Protein AF-P91548-F1 (afdb_monomer_lite)

Sequence (149 aa):
MHKIILYFLVLAAILDVGLASYDSPRFLRNQPRSVQQGYYAIANNTQLSLNQKQMELRQWAQGHNLLNQYITFDQKQSQQELQMNQATDRIISQLPSVKSQLKAILDQDNLTGAQIQQAVGQLAGRYPQQLATLMFIREDIQKQFTEDY

InterPro domains:
  IPR003677 SXP/RAL-2 family protein Ani s 5-like, cation-binding domain [PF02520] (35-141)
  IPR052823 SXP/RAL-2-related [PTHR21593] (13-141)

Foldseek 3Di:
DPPPVVVVVVVVVPLVPPPPVLPQQPVCVPPPPVLSCLLCCLVVPPVDDPVRSLVSNCVSCVVVVNNVSVVVSVVVSVVVSVVVVVVVVVLVVCLVVLVVQLVVLVPPPPDDPVRSVVSVVVSCVVRVPSSVVVVVVVVVVVVVVVVVD

Radius of gyration: 22.22 Å; chains: 1; bounding box: 52×38×52 Å

Organism: Caenorhabditis elegans (NCBI:txid6239)

pLDDT: mean 85.28, std 19.25, range [35.53, 98.19]

Structure (mmCIF, N/CA/C/O backbone):
data_AF-P91548-F1
#
_entry.id   AF-P91548-F1
#
loop_
_atom_site.group_PDB
_atom_site.id
_atom_site.type_symbol
_atom_site.label_atom_id
_atom_site.label_alt_id
_atom_site.label_comp_id
_atom_site.label_asym_id
_atom_site.label_entity_id
_atom_site.label_seq_id
_atom_site.pdbx_PDB_ins_code
_atom_site.Cartn_x
_atom_site.Cartn_y
_atom_site.Cartn_z
_atom_site.occupancy
_atom_site.B_iso_or_equiv
_atom_site.auth_seq_id
_atom_site.auth_comp_id
_atom_site.auth_asym_id
_atom_site.auth_atom_id
_atom_site.pdbx_PDB_model_num
ATOM 1 N N . MET A 1 1 ? 17.508 -21.314 -13.246 1.00 44.09 1 MET A N 1
ATOM 2 C CA . MET A 1 1 ? 16.736 -20.574 -12.227 1.00 44.09 1 MET A CA 1
ATOM 3 C C . MET A 1 1 ? 15.445 -19.958 -12.802 1.00 44.09 1 MET A C 1
ATOM 5 O O . MET A 1 1 ? 15.221 -18.767 -12.702 1.00 44.09 1 MET A O 1
ATOM 9 N N . HIS A 1 2 ? 14.539 -20.763 -13.376 1.00 44.59 2 HIS A N 1
ATOM 10 C CA . HIS A 1 2 ? 13.299 -20.276 -14.026 1.00 44.59 2 HIS A CA 1
ATOM 11 C C . HIS A 1 2 ? 12.124 -20.004 -13.058 1.00 44.59 2 HIS A C 1
ATOM 13 O O . HIS A 1 2 ? 11.006 -19.755 -13.497 1.00 44.59 2 HIS A O 1
ATOM 19 N N . LYS A 1 3 ? 12.340 -20.093 -11.737 1.00 38.59 3 LYS A N 1
ATOM 20 C CA . LYS A 1 3 ? 11.239 -20.092 -10.761 1.00 38.59 3 LYS A CA 1
ATOM 21 C C . LYS A 1 3 ? 10.862 -18.693 -10.253 1.00 38.59 3 LYS A C 1
ATOM 23 O O . LYS A 1 3 ? 9.685 -18.470 -10.024 1.00 38.59 3 LYS A O 1
ATOM 28 N N . ILE A 1 4 ? 11.793 -17.740 -10.136 1.00 45.84 4 ILE A N 1
ATOM 29 C CA . ILE A 1 4 ? 11.530 -16.449 -9.457 1.00 45.84 4 ILE A CA 1
ATOM 30 C C . ILE A 1 4 ? 10.780 -15.445 -10.348 1.00 45.84 4 ILE A C 1
ATOM 32 O O . ILE A 1 4 ? 9.844 -14.802 -9.880 1.00 45.84 4 ILE A O 1
ATOM 36 N N . ILE A 1 5 ? 11.088 -15.380 -11.648 1.00 45.44 5 ILE A N 1
ATOM 37 C CA . ILE A 1 5 ? 10.370 -14.495 -12.589 1.00 45.44 5 ILE A CA 1
ATOM 38 C C . ILE A 1 5 ? 8.885 -14.893 -12.704 1.00 45.44 5 ILE A C 1
ATOM 40 O O . ILE A 1 5 ? 8.016 -14.028 -12.812 1.00 45.44 5 ILE A O 1
ATOM 44 N N . LEU A 1 6 ? 8.571 -16.193 -12.594 1.00 37.44 6 LEU A N 1
ATOM 45 C CA . LEU A 1 6 ? 7.182 -16.655 -12.530 1.00 37.44 6 LEU A CA 1
ATOM 46 C C . LEU A 1 6 ? 6.485 -16.258 -11.222 1.00 37.44 6 LEU A C 1
ATOM 48 O O . LEU A 1 6 ? 5.292 -15.976 -11.258 1.00 37.44 6 LEU A O 1
ATOM 52 N N . TYR A 1 7 ? 7.194 -16.173 -10.090 1.00 38.31 7 TYR A N 1
ATOM 53 C CA . TYR A 1 7 ? 6.565 -15.793 -8.822 1.00 38.31 7 TYR A CA 1
ATOM 54 C C . TYR A 1 7 ? 6.036 -14.355 -8.828 1.00 38.31 7 TYR A C 1
ATOM 56 O O . TYR A 1 7 ? 4.973 -14.128 -8.265 1.00 38.31 7 TYR A O 1
ATOM 64 N N . PHE A 1 8 ? 6.689 -13.403 -9.507 1.00 44.75 8 PHE A N 1
ATOM 65 C CA . PHE A 1 8 ? 6.222 -12.008 -9.525 1.00 44.75 8 PHE A CA 1
ATOM 66 C C . PHE A 1 8 ? 5.121 -11.723 -10.555 1.00 44.75 8 PHE A C 1
ATOM 68 O O . PHE A 1 8 ? 4.206 -10.955 -10.259 1.00 44.75 8 PHE A O 1
ATOM 75 N N . LEU A 1 9 ? 5.135 -12.386 -11.718 1.00 37.75 9 LEU A N 1
ATOM 76 C CA . LEU A 1 9 ? 4.005 -12.310 -12.658 1.00 37.75 9 LEU A CA 1
ATOM 77 C C . LEU A 1 9 ? 2.760 -13.029 -12.120 1.00 37.75 9 LEU A C 1
ATOM 79 O O . LEU A 1 9 ? 1.645 -12.577 -12.363 1.00 37.75 9 LEU A O 1
ATOM 83 N N . VAL A 1 10 ? 2.937 -14.092 -11.329 1.00 38.56 10 VAL A N 1
ATOM 84 C CA . VAL A 1 10 ? 1.830 -14.731 -10.604 1.00 38.56 10 VAL A CA 1
ATOM 85 C C . VAL A 1 10 ? 1.404 -13.900 -9.383 1.00 38.56 10 VAL A C 1
ATOM 87 O O . VAL A 1 10 ? 0.213 -13.849 -9.095 1.00 38.56 10 VAL A O 1
ATOM 90 N N . LEU A 1 11 ? 2.309 -13.164 -8.719 1.00 35.53 11 LEU A N 1
ATOM 91 C CA . LEU A 1 11 ? 1.927 -12.249 -7.633 1.00 35.53 11 LEU A CA 1
ATOM 92 C C . LEU A 1 11 ? 1.006 -11.123 -8.122 1.00 35.53 11 LEU A C 1
ATOM 94 O O . LEU A 1 11 ? 0.060 -10.784 -7.422 1.00 35.53 11 LEU A O 1
ATOM 98 N N . ALA A 1 12 ? 1.223 -10.583 -9.325 1.00 39.22 12 ALA A N 1
ATOM 99 C CA . ALA A 1 12 ? 0.351 -9.540 -9.872 1.00 39.22 12 ALA A CA 1
ATOM 100 C C . ALA A 1 12 ? -1.074 -10.046 -10.169 1.00 39.22 12 ALA A C 1
ATOM 102 O O . ALA A 1 12 ? -2.032 -9.303 -9.991 1.00 39.22 12 ALA A O 1
ATOM 103 N N . ALA A 1 13 ? -1.230 -11.315 -10.561 1.00 36.22 13 ALA A N 1
ATOM 104 C CA . ALA A 1 13 ? -2.540 -11.910 -10.832 1.00 36.22 13 ALA A CA 1
ATOM 105 C C . ALA A 1 13 ? -3.293 -12.363 -9.566 1.00 36.22 13 ALA A C 1
ATOM 107 O O . ALA A 1 13 ? -4.479 -12.669 -9.647 1.00 36.22 13 ALA A O 1
ATOM 108 N N . ILE A 1 14 ? -2.631 -12.415 -8.404 1.00 39.06 14 ILE A N 1
ATOM 109 C CA . ILE A 1 14 ? -3.265 -12.798 -7.133 1.00 39.06 14 ILE A CA 1
ATOM 110 C C . ILE A 1 14 ? -3.547 -11.571 -6.244 1.00 39.06 14 ILE A C 1
ATOM 112 O O . ILE A 1 14 ? -4.199 -11.715 -5.223 1.00 39.06 14 ILE A O 1
ATOM 116 N N . LEU A 1 15 ? -3.174 -10.345 -6.624 1.00 38.81 15 LEU A N 1
ATOM 117 C CA . LEU A 1 15 ? -3.420 -9.142 -5.806 1.00 38.81 15 LEU A CA 1
ATOM 118 C C . LEU A 1 15 ? -4.874 -8.615 -5.810 1.00 38.81 15 LEU A C 1
ATOM 120 O O . LEU A 1 15 ? -5.111 -7.523 -5.315 1.00 38.81 15 LEU A O 1
ATOM 124 N N . ASP A 1 16 ? -5.857 -9.401 -6.260 1.00 40.38 16 ASP A N 1
ATOM 125 C CA . ASP A 1 16 ? -7.246 -9.244 -5.783 1.00 40.38 16 ASP A CA 1
ATOM 126 C C . ASP A 1 16 ? -7.440 -9.835 -4.367 1.00 40.38 16 ASP A C 1
ATOM 128 O O . ASP A 1 16 ? -8.484 -9.648 -3.735 1.00 40.38 16 ASP A O 1
ATOM 132 N N . VAL A 1 17 ? -6.452 -10.563 -3.824 1.00 40.34 17 VAL A N 1
ATOM 133 C CA . VAL A 1 17 ? -6.483 -11.005 -2.427 1.00 40.34 17 VAL A CA 1
ATOM 134 C C . VAL A 1 17 ? -5.950 -9.888 -1.541 1.00 40.34 17 VAL A C 1
ATOM 136 O O . VAL A 1 17 ? -4.753 -9.617 -1.516 1.00 40.34 17 VAL A O 1
ATOM 139 N N . GLY A 1 18 ? -6.867 -9.248 -0.813 1.00 40.09 18 GLY 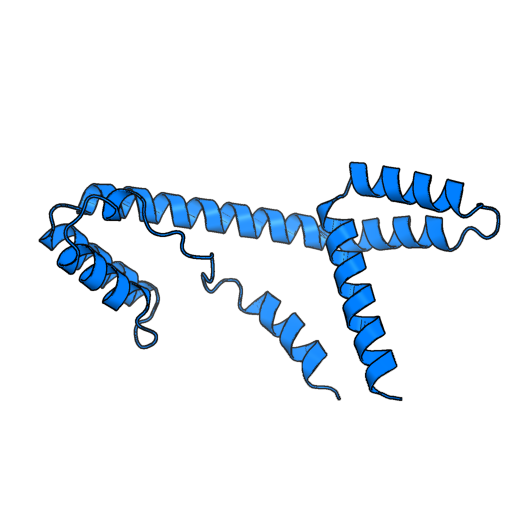A N 1
ATOM 140 C CA . GLY A 1 18 ? -6.627 -8.146 0.118 1.00 40.09 18 GLY A CA 1
ATOM 141 C C . GLY A 1 18 ? -5.557 -8.420 1.180 1.00 40.09 18 GLY A C 1
ATOM 142 O O . GLY A 1 18 ? -5.859 -8.658 2.349 1.00 40.09 18 GLY A O 1
ATOM 143 N N . LEU A 1 19 ? -4.293 -8.321 0.773 1.00 40.22 19 LEU A N 1
ATOM 144 C CA . LEU A 1 19 ? -3.128 -8.115 1.623 1.00 40.22 19 LEU A CA 1
ATOM 145 C C . LEU A 1 19 ? -2.824 -6.618 1.749 1.00 40.22 19 LEU A C 1
ATOM 147 O O . LEU A 1 19 ? -1.676 -6.247 1.998 1.00 40.22 19 LEU A O 1
ATOM 151 N N . ALA A 1 20 ? -3.838 -5.750 1.612 1.00 46.09 20 ALA A N 1
ATOM 152 C CA . ALA A 1 20 ? -3.783 -4.428 2.215 1.00 46.09 20 ALA A CA 1
ATOM 153 C C . ALA A 1 20 ? -3.284 -4.627 3.642 1.00 46.09 20 ALA A C 1
ATOM 155 O O . ALA A 1 20 ? -3.901 -5.361 4.420 1.00 46.09 20 ALA A O 1
ATOM 156 N N . SER A 1 21 ? -2.131 -4.043 3.960 1.00 49.84 21 SER A N 1
ATOM 157 C CA . SER A 1 21 ? -1.599 -3.982 5.312 1.00 49.84 21 SER A CA 1
ATOM 158 C C . SER A 1 21 ? -2.729 -3.484 6.198 1.00 49.84 21 SER A C 1
ATOM 160 O O . SER A 1 21 ? -3.109 -2.315 6.148 1.00 49.84 21 SER A O 1
ATOM 162 N N . TYR A 1 22 ? -3.355 -4.419 6.909 1.00 54.44 22 TYR A N 1
ATOM 163 C CA . TYR A 1 22 ? -4.611 -4.171 7.585 1.00 54.44 22 TYR A CA 1
ATOM 164 C C . TYR A 1 22 ? -4.279 -3.331 8.806 1.00 54.44 22 TYR A C 1
ATOM 166 O O . TYR A 1 22 ? -3.954 -3.860 9.871 1.00 54.44 22 TYR A O 1
ATOM 174 N N . ASP A 1 23 ? -4.239 -2.010 8.611 1.00 66.44 23 ASP A N 1
ATOM 175 C CA . ASP A 1 23 ? -4.010 -1.070 9.691 1.00 66.44 23 ASP A CA 1
ATOM 176 C C . ASP A 1 23 ? -5.019 -1.399 10.786 1.00 66.44 23 ASP A C 1
ATOM 178 O O . ASP A 1 23 ? -6.208 -1.631 10.530 1.00 66.44 23 ASP A O 1
ATOM 182 N N . SER A 1 24 ? -4.516 -1.475 12.013 1.00 81.62 24 SER A N 1
ATOM 183 C CA . SER A 1 24 ? -5.336 -1.783 13.168 1.00 81.62 24 SER A CA 1
ATOM 184 C C . SER A 1 24 ? -6.527 -0.820 13.192 1.00 81.62 24 SER A C 1
ATOM 186 O O . SER A 1 24 ? -6.322 0.404 13.234 1.00 81.62 24 SER A O 1
ATOM 188 N N . PRO A 1 25 ? -7.776 -1.324 13.181 1.00 90.50 25 PRO A N 1
ATOM 189 C CA . PRO A 1 25 ? -8.935 -0.454 13.179 1.00 90.50 25 PRO A CA 1
ATOM 190 C C . PRO A 1 25 ? -8.885 0.494 14.367 1.00 90.50 25 PRO A C 1
ATOM 192 O O . PRO A 1 25 ? -8.849 0.079 15.526 1.00 90.50 25 PRO A O 1
ATOM 195 N N . ARG A 1 26 ? -8.924 1.800 14.096 1.00 92.12 26 ARG A N 1
ATOM 196 C CA . ARG A 1 26 ? -8.808 2.819 15.151 1.00 92.12 26 ARG A CA 1
ATOM 197 C C . ARG A 1 26 ? -9.879 2.666 16.234 1.00 92.12 26 ARG A C 1
ATOM 199 O O . ARG A 1 26 ? -9.601 2.972 17.389 1.00 92.12 26 ARG A O 1
ATOM 206 N N . PHE A 1 27 ? -11.064 2.157 15.882 1.00 93.44 27 PHE A N 1
ATOM 207 C CA . PHE A 1 27 ? -12.155 1.932 16.833 1.00 93.44 27 PHE A CA 1
ATOM 208 C C . PHE A 1 27 ? -11.846 0.837 17.869 1.00 93.44 27 PHE A C 1
ATOM 210 O O . PHE A 1 27 ? -12.439 0.853 18.946 1.00 93.44 27 PHE A O 1
ATOM 217 N N . LEU A 1 28 ? -10.898 -0.068 17.592 1.00 94.88 28 LEU A N 1
ATOM 218 C CA . LEU A 1 28 ? -10.459 -1.098 18.537 1.00 94.88 28 LEU A CA 1
ATOM 219 C C . LEU A 1 28 ? -9.540 -0.561 19.631 1.00 94.88 28 LEU A C 1
ATOM 221 O O . LEU A 1 28 ? -9.461 -1.170 20.693 1.00 94.88 28 LEU A O 1
ATOM 225 N N . ARG A 1 29 ? -8.863 0.575 19.411 1.00 92.69 29 ARG A N 1
ATOM 226 C CA . ARG A 1 29 ? -7.869 1.112 20.360 1.00 92.69 29 ARG A CA 1
ATOM 227 C C . ARG A 1 29 ? -8.455 1.372 21.748 1.00 92.69 29 ARG A C 1
ATOM 229 O O . ARG A 1 29 ? -7.767 1.178 22.741 1.00 92.69 29 ARG A O 1
ATOM 236 N N . ASN A 1 30 ? -9.728 1.764 21.798 1.00 92.81 30 ASN A N 1
ATOM 237 C CA . ASN A 1 30 ? -10.439 2.078 23.037 1.00 92.81 30 ASN A CA 1
ATOM 238 C C . ASN A 1 30 ? -11.231 0.883 23.603 1.00 92.81 30 ASN A C 1
ATOM 240 O O . ASN A 1 30 ? -11.974 1.052 24.565 1.00 92.81 30 ASN A O 1
ATOM 244 N N . GLN A 1 31 ? -11.118 -0.308 23.005 1.00 96.00 31 GLN A N 1
ATOM 245 C CA . GLN A 1 31 ? -11.843 -1.501 23.446 1.00 96.00 31 GLN A CA 1
ATOM 246 C C . GLN A 1 31 ? -11.029 -2.321 24.457 1.00 96.00 31 GLN A C 1
ATOM 248 O O . GLN A 1 31 ? -9.796 -2.303 24.398 1.00 96.00 31 GLN A O 1
ATOM 253 N N . PRO A 1 32 ? -11.675 -3.092 25.353 1.00 97.25 32 PRO A N 1
ATOM 254 C CA . PRO A 1 32 ? -10.983 -4.037 26.225 1.00 97.25 32 PRO A CA 1
ATOM 255 C C . PRO A 1 32 ? -10.098 -5.014 25.441 1.00 97.25 32 PRO A C 1
ATOM 257 O O . PRO A 1 32 ? -10.422 -5.395 24.315 1.00 97.25 32 PRO A O 1
ATOM 260 N N . ARG A 1 33 ? -9.002 -5.486 26.051 1.00 96.44 33 ARG A N 1
ATOM 261 C CA . ARG A 1 33 ? -8.067 -6.416 25.388 1.00 96.44 33 ARG A CA 1
ATOM 262 C C . ARG A 1 33 ? -8.748 -7.678 24.853 1.00 96.44 33 ARG A C 1
ATOM 264 O O . ARG A 1 33 ? -8.400 -8.114 23.764 1.00 96.44 33 ARG A O 1
ATOM 271 N N . SER A 1 34 ? -9.722 -8.231 25.575 1.00 96.88 34 SER A N 1
ATOM 272 C CA . SER A 1 34 ? -10.491 -9.403 25.130 1.00 96.88 34 SER A CA 1
ATOM 273 C C . SER A 1 34 ? -11.279 -9.134 23.844 1.00 96.88 34 SER A C 1
ATOM 275 O O . SER A 1 34 ? -11.293 -9.965 22.942 1.00 96.88 34 SER A O 1
ATOM 277 N N . VAL A 1 35 ? -11.872 -7.943 23.724 1.00 97.00 35 VAL A N 1
ATOM 278 C CA . VAL A 1 35 ? -12.593 -7.496 22.524 1.00 97.00 35 VAL A CA 1
ATOM 279 C C . VAL A 1 35 ? -11.618 -7.366 21.352 1.00 97.00 35 VAL A C 1
ATOM 281 O O . VAL A 1 35 ? -11.854 -7.936 20.290 1.00 97.00 35 VAL A O 1
ATOM 284 N N . GLN A 1 36 ? -10.471 -6.711 21.560 1.00 96.69 36 GLN A N 1
ATOM 285 C CA . GLN A 1 36 ? -9.424 -6.607 20.535 1.00 96.69 36 GLN A CA 1
ATOM 286 C C . GLN A 1 36 ? -8.914 -7.986 20.084 1.00 96.69 36 GLN A C 1
ATOM 288 O O . GLN A 1 36 ? -8.761 -8.228 18.891 1.00 96.69 36 GLN A O 1
ATOM 293 N N . GLN A 1 37 ? -8.671 -8.905 21.023 1.00 96.38 37 GLN A N 1
ATOM 294 C CA . GLN A 1 37 ? -8.225 -10.267 20.719 1.00 96.38 37 GLN A CA 1
ATOM 295 C C . GLN A 1 37 ? -9.254 -11.040 19.893 1.00 96.38 37 GLN A C 1
ATOM 297 O O . GLN A 1 37 ? -8.864 -11.692 18.929 1.00 96.38 37 GLN A O 1
ATOM 302 N N . GLY A 1 38 ? -10.546 -10.924 20.219 1.00 96.62 38 GLY A N 1
ATOM 303 C CA . GLY A 1 38 ? -11.619 -11.545 19.439 1.00 96.62 38 GLY A CA 1
ATOM 304 C C . GLY A 1 38 ? -11.612 -11.093 17.978 1.00 96.62 38 GLY A C 1
ATOM 305 O O . GLY A 1 38 ? -11.699 -11.920 17.076 1.00 96.62 38 GLY A O 1
ATOM 306 N N . TYR A 1 39 ? -11.388 -9.800 17.738 1.00 96.19 39 TYR A N 1
ATOM 307 C CA . TYR A 1 39 ? -11.248 -9.270 16.385 1.00 96.19 39 TYR A CA 1
ATOM 308 C C . TYR A 1 39 ? -10.072 -9.892 15.623 1.00 96.19 39 TYR A C 1
ATOM 310 O O . TYR A 1 39 ? -10.241 -10.395 14.512 1.00 96.19 39 TYR A O 1
ATOM 318 N N . TYR A 1 40 ? -8.870 -9.866 16.208 1.00 95.19 40 TYR A N 1
ATOM 319 C CA . TYR A 1 40 ? -7.670 -10.361 15.528 1.00 95.19 40 TYR A CA 1
ATOM 320 C C . TYR A 1 40 ? -7.664 -11.876 15.358 1.00 95.19 40 TYR A C 1
ATOM 322 O O . TYR A 1 40 ? -7.104 -12.358 14.375 1.00 95.19 40 TYR A O 1
ATOM 330 N N . ALA A 1 41 ? -8.299 -12.619 16.266 1.00 95.88 41 ALA A N 1
ATOM 331 C CA . ALA A 1 41 ? -8.482 -14.057 16.119 1.00 95.88 41 ALA A CA 1
ATOM 332 C C . ALA A 1 41 ? -9.241 -14.388 14.827 1.00 95.88 41 ALA A C 1
ATOM 334 O O . ALA A 1 41 ? -8.843 -15.309 14.122 1.00 95.88 41 ALA A O 1
ATOM 335 N N . ILE A 1 42 ? -10.266 -13.603 14.475 1.00 95.62 42 ILE A N 1
ATOM 336 C CA . ILE A 1 42 ? -11.036 -13.779 13.236 1.00 95.62 42 ILE A CA 1
ATOM 337 C C . ILE A 1 42 ? -10.269 -13.213 12.031 1.00 95.62 42 ILE A C 1
ATOM 339 O O . ILE A 1 42 ? -10.068 -13.908 11.035 1.00 95.62 42 ILE A O 1
ATOM 343 N N . ALA A 1 43 ? -9.793 -11.965 12.115 1.00 92.50 43 ALA A N 1
ATOM 344 C CA . ALA A 1 43 ? -9.143 -11.275 10.996 1.00 92.50 43 ALA A CA 1
ATOM 345 C C . ALA A 1 43 ? -7.894 -12.020 10.487 1.00 92.50 43 ALA A C 1
ATOM 347 O O . ALA A 1 43 ? -7.671 -12.120 9.276 1.00 92.50 43 ALA A O 1
ATOM 348 N N . ASN A 1 44 ? -7.123 -12.617 11.398 1.00 91.56 44 ASN A N 1
ATOM 349 C CA . ASN A 1 44 ? -5.895 -13.342 11.072 1.00 91.56 44 ASN A CA 1
ATOM 350 C C . ASN A 1 44 ? -6.114 -14.845 10.844 1.00 91.56 44 ASN A C 1
ATOM 352 O O . ASN A 1 44 ? -5.149 -15.555 10.568 1.00 91.56 44 ASN A O 1
ATOM 356 N N . ASN A 1 45 ? -7.349 -15.350 10.932 1.00 92.50 45 ASN A N 1
ATOM 357 C CA . ASN A 1 45 ? -7.617 -16.771 10.738 1.00 92.50 45 ASN A CA 1
ATOM 358 C C . ASN A 1 45 ? -7.397 -17.170 9.270 1.00 92.50 45 ASN A C 1
ATOM 360 O O . ASN A 1 45 ? -8.187 -16.824 8.396 1.00 92.50 45 ASN A O 1
ATOM 364 N N . THR A 1 46 ? -6.325 -17.903 8.981 1.00 92.12 46 THR A N 1
ATOM 365 C CA . THR A 1 46 ? -5.984 -18.340 7.617 1.00 92.12 46 THR A CA 1
ATOM 366 C C . THR A 1 46 ? -6.861 -19.480 7.099 1.00 92.12 46 THR A C 1
ATOM 368 O O . THR A 1 46 ? -6.812 -19.776 5.910 1.00 92.12 46 THR A O 1
ATOM 371 N N . GLN A 1 47 ? -7.676 -20.096 7.960 1.00 94.25 47 GLN A N 1
ATOM 372 C CA . GLN A 1 47 ? -8.623 -21.150 7.581 1.00 94.25 47 GLN A CA 1
ATOM 373 C C . GLN A 1 47 ? -9.969 -20.592 7.099 1.00 94.25 47 GLN A C 1
ATOM 375 O O . GLN A 1 47 ? -10.772 -21.331 6.535 1.00 94.25 47 GLN A O 1
ATOM 380 N N . LEU A 1 48 ? -10.228 -19.297 7.314 1.00 89.81 48 LEU A N 1
ATOM 381 C CA . LEU A 1 48 ? -11.448 -18.631 6.863 1.00 89.81 48 LEU A CA 1
ATOM 382 C C . LEU A 1 48 ? -11.219 -17.931 5.524 1.00 89.81 48 LEU A C 1
ATOM 384 O O . LEU A 1 48 ? -10.271 -17.158 5.361 1.00 89.81 48 LEU A O 1
ATOM 388 N N . SER A 1 49 ? -12.151 -18.129 4.594 1.00 89.69 49 SER A N 1
ATOM 389 C CA . SER A 1 49 ? -12.273 -17.284 3.404 1.00 89.69 49 SER A CA 1
ATOM 390 C C . SER A 1 49 ? -12.570 -15.830 3.785 1.00 89.69 49 SER A C 1
ATOM 392 O O . SER A 1 49 ? -13.081 -15.546 4.870 1.00 89.69 49 SER A O 1
ATOM 394 N N . LEU A 1 50 ? -12.315 -14.894 2.868 1.00 86.38 50 LEU A N 1
ATOM 395 C CA . LEU A 1 50 ? -12.621 -13.474 3.080 1.00 86.38 50 LEU A CA 1
ATOM 396 C C . LEU A 1 50 ? -14.100 -13.246 3.432 1.00 86.38 50 LEU A C 1
ATOM 398 O O . LEU A 1 50 ? -14.399 -12.527 4.382 1.00 86.38 50 LEU A O 1
ATOM 402 N N . ASN A 1 51 ? -15.016 -13.930 2.740 1.00 88.69 51 ASN A N 1
ATOM 403 C CA . ASN A 1 51 ? -16.451 -13.845 3.024 1.00 88.69 51 ASN A CA 1
ATOM 404 C C . ASN A 1 51 ? -16.790 -14.386 4.421 1.00 88.69 51 ASN A C 1
ATOM 406 O O . ASN A 1 51 ? -17.582 -13.780 5.140 1.00 88.69 51 ASN A O 1
ATOM 410 N N . GLN A 1 52 ? -16.174 -15.499 4.837 1.00 92.81 52 GLN A N 1
ATOM 411 C CA . GLN A 1 52 ? -16.352 -16.032 6.192 1.00 92.81 52 GLN A CA 1
ATOM 412 C C . GLN A 1 52 ? -15.822 -15.061 7.250 1.00 92.81 52 GLN A C 1
ATOM 414 O O . GLN A 1 52 ? -16.545 -14.761 8.198 1.00 92.81 52 GLN A O 1
ATOM 419 N N . LYS A 1 53 ? -14.626 -14.487 7.052 1.00 92.94 53 LYS A N 1
ATOM 420 C CA . LYS A 1 53 ? -14.083 -13.451 7.943 1.00 92.94 53 LYS A CA 1
ATOM 421 C C . LYS A 1 53 ? -15.031 -12.266 8.069 1.00 92.94 53 LYS A C 1
ATOM 423 O O . LYS A 1 53 ? -15.287 -11.824 9.180 1.00 92.94 53 LYS A O 1
ATOM 428 N N . GLN A 1 54 ? -15.575 -11.765 6.960 1.00 91.88 54 GLN A N 1
ATOM 429 C CA . GLN A 1 54 ? -16.528 -10.653 6.985 1.00 91.88 54 GLN A CA 1
ATOM 430 C C . GLN A 1 54 ? -17.795 -11.002 7.774 1.00 91.88 54 GLN A C 1
ATOM 432 O O . GLN A 1 54 ? -18.243 -10.203 8.595 1.00 91.88 54 GLN A O 1
ATOM 437 N N . MET A 1 55 ? -18.370 -12.190 7.568 1.00 95.00 55 MET A N 1
ATOM 438 C CA . MET A 1 55 ? -19.551 -12.628 8.321 1.00 95.00 55 MET A CA 1
ATOM 439 C C . MET A 1 55 ? -19.263 -12.749 9.822 1.00 95.00 55 MET A C 1
ATOM 441 O O . MET A 1 55 ? -20.012 -12.203 10.632 1.00 95.00 55 MET A O 1
ATOM 445 N N . GLU A 1 56 ? -18.169 -13.410 10.199 1.00 97.00 56 GLU A N 1
ATOM 446 C CA . GLU A 1 56 ? -17.786 -13.593 11.602 1.00 97.00 56 GLU A CA 1
ATOM 447 C C . GLU A 1 56 ? -17.423 -12.269 12.279 1.00 97.00 56 GLU A C 1
ATOM 449 O O . GLU A 1 56 ? -17.854 -12.016 13.402 1.00 97.00 56 GLU A O 1
ATOM 454 N N . LEU A 1 57 ? -16.707 -11.371 11.596 1.00 96.62 57 LEU A N 1
ATOM 455 C CA . LEU A 1 57 ? -16.390 -10.041 12.118 1.00 96.62 57 LEU A CA 1
ATOM 456 C C . LEU A 1 57 ? -17.644 -9.180 12.300 1.00 96.62 57 LEU A C 1
ATOM 458 O O . LEU A 1 57 ? -17.724 -8.437 13.277 1.00 96.62 57 LEU A O 1
ATOM 462 N N . ARG A 1 58 ? -18.650 -9.296 11.422 1.00 96.69 58 ARG A N 1
ATOM 463 C CA . ARG A 1 58 ? -19.952 -8.632 11.617 1.00 96.69 58 ARG A CA 1
ATOM 464 C C . ARG A 1 58 ? -20.670 -9.154 12.855 1.00 96.69 58 ARG A C 1
ATOM 466 O O . ARG A 1 58 ? -21.162 -8.348 13.642 1.00 96.69 58 ARG A O 1
ATOM 473 N N . GLN A 1 59 ? -20.700 -10.472 13.052 1.00 97.88 59 GLN A N 1
ATOM 474 C CA . GLN A 1 59 ? -21.307 -11.091 14.235 1.00 97.88 59 GLN A CA 1
ATOM 475 C C . GLN A 1 59 ? -20.567 -10.702 15.519 1.00 97.88 59 GLN A C 1
ATOM 477 O O . GLN A 1 59 ? -21.195 -10.283 16.491 1.00 97.88 59 GLN A O 1
ATOM 482 N N . TRP A 1 60 ? -19.234 -10.757 15.504 1.00 97.50 60 TRP A N 1
ATOM 483 C CA . TRP A 1 60 ? -18.379 -10.292 16.593 1.00 97.50 60 TRP A CA 1
ATOM 484 C C . TRP A 1 60 ? -18.651 -8.817 16.920 1.00 97.50 60 TRP A C 1
ATOM 486 O O . TRP A 1 60 ? -18.883 -8.465 18.077 1.00 97.50 60 TRP A O 1
ATOM 496 N N . ALA A 1 61 ? -18.710 -7.949 15.907 1.00 97.81 61 ALA A N 1
ATOM 497 C CA . ALA A 1 61 ? -18.963 -6.526 16.103 1.00 97.81 61 ALA A CA 1
ATOM 498 C C . ALA A 1 61 ? -20.363 -6.280 16.677 1.00 97.81 61 ALA A C 1
ATOM 500 O O . ALA A 1 61 ? -20.524 -5.448 17.570 1.00 97.81 61 ALA A O 1
ATOM 501 N N . GLN A 1 62 ? -21.371 -7.021 16.218 1.00 97.88 62 GLN A N 1
ATOM 502 C CA . GLN A 1 62 ? -22.722 -6.964 16.770 1.00 97.88 62 GLN A CA 1
ATOM 503 C C . GLN A 1 62 ? -22.748 -7.384 18.248 1.00 97.88 62 GLN A C 1
ATOM 505 O O . GLN A 1 62 ? -23.311 -6.658 19.064 1.00 97.88 62 GLN A O 1
ATOM 510 N N . GLY A 1 63 ? -22.078 -8.482 18.612 1.00 97.81 63 GLY A N 1
ATOM 511 C CA . GLY A 1 63 ? -21.982 -8.964 19.997 1.00 97.81 63 GLY A CA 1
ATOM 512 C C . GLY A 1 63 ? -21.281 -7.997 20.961 1.00 97.81 63 GLY A C 1
ATOM 513 O O . GLY A 1 63 ? -21.485 -8.077 22.171 1.00 97.81 63 GLY A O 1
ATOM 514 N N . HIS A 1 64 ? -20.498 -7.051 20.437 1.00 97.50 64 HIS A N 1
ATOM 515 C CA . HIS A 1 64 ? -19.785 -6.038 21.219 1.00 97.50 64 HIS A CA 1
ATOM 516 C C . HIS A 1 64 ? -20.327 -4.609 21.049 1.00 97.50 64 HIS A C 1
ATOM 518 O O . HIS A 1 64 ? -19.703 -3.670 21.536 1.00 97.50 64 HIS A O 1
ATOM 524 N N . ASN A 1 65 ? -21.480 -4.414 20.395 1.00 97.38 65 ASN A N 1
ATOM 525 C CA . ASN A 1 65 ? -22.043 -3.089 20.082 1.00 97.38 65 ASN A CA 1
ATOM 526 C C . ASN A 1 65 ? -21.105 -2.196 19.234 1.00 97.38 65 ASN A C 1
ATOM 528 O O . ASN A 1 65 ? -21.126 -0.970 19.341 1.00 97.38 65 ASN A O 1
ATOM 532 N N . LEU A 1 66 ? -20.286 -2.814 18.379 1.00 97.44 66 LEU A N 1
ATOM 533 C CA . LEU A 1 66 ? -19.318 -2.170 17.482 1.00 97.44 66 LEU A CA 1
ATOM 534 C C . LEU A 1 66 ? -19.718 -2.242 16.002 1.00 97.44 66 LEU A C 1
ATOM 536 O O . LEU A 1 66 ? -18.910 -1.932 15.126 1.00 97.44 66 LEU A O 1
ATOM 540 N N . LEU A 1 67 ? -20.946 -2.676 15.699 1.00 97.19 67 LEU A N 1
ATOM 541 C CA . LEU A 1 67 ? -21.382 -2.958 14.330 1.00 97.19 67 LEU A CA 1
ATOM 542 C C . LEU A 1 67 ? -21.248 -1.742 13.401 1.00 97.19 67 LEU A C 1
ATOM 544 O O . LEU A 1 67 ? -20.713 -1.870 12.303 1.00 97.19 67 LEU A O 1
ATOM 548 N N . ASN A 1 68 ? -21.664 -0.554 13.846 1.00 97.25 68 ASN A N 1
ATOM 549 C CA . ASN A 1 68 ? -21.586 0.662 13.028 1.00 97.25 68 ASN A CA 1
ATOM 550 C C . ASN A 1 68 ? -20.133 1.080 12.753 1.00 97.25 68 ASN A C 1
ATOM 552 O O . ASN A 1 68 ? -19.795 1.468 11.632 1.00 97.25 68 ASN A O 1
ATOM 556 N N . GLN A 1 69 ? -19.260 0.975 13.760 1.00 96.19 69 GLN A N 1
ATOM 557 C CA . GLN A 1 69 ? -17.834 1.271 13.625 1.00 96.19 69 GLN A CA 1
ATOM 558 C C . GLN A 1 69 ? -17.164 0.271 12.681 1.00 96.19 69 GLN A C 1
ATOM 560 O O . GLN A 1 69 ? -16.366 0.676 11.836 1.00 96.19 69 GLN A O 1
ATOM 565 N N . TYR A 1 70 ? -17.523 -1.010 12.790 1.00 94.44 70 TYR A N 1
ATOM 566 C CA . TYR A 1 70 ? -17.020 -2.059 11.915 1.00 94.44 70 TYR A CA 1
ATOM 567 C C . TYR A 1 70 ? -17.469 -1.857 10.464 1.00 94.44 70 TYR A C 1
ATOM 569 O O . TYR A 1 70 ? -16.617 -1.850 9.586 1.00 94.44 70 TYR A O 1
ATOM 577 N N . ILE A 1 71 ? -18.758 -1.606 10.201 1.00 93.81 71 ILE A N 1
ATOM 578 C CA . ILE A 1 71 ? -19.265 -1.342 8.840 1.00 93.81 71 ILE A CA 1
ATOM 579 C C . ILE A 1 71 ? -18.553 -0.137 8.214 1.00 93.81 71 ILE A C 1
ATOM 581 O O . ILE A 1 71 ? -18.127 -0.200 7.065 1.00 93.81 71 ILE A O 1
ATOM 585 N N . THR A 1 72 ? -18.383 0.947 8.976 1.00 94.12 72 THR A N 1
ATOM 586 C CA . THR A 1 72 ? -17.674 2.148 8.502 1.00 94.12 72 THR A CA 1
ATOM 587 C C . THR A 1 72 ? -16.217 1.837 8.157 1.00 94.12 72 THR A C 1
ATOM 589 O O . THR A 1 72 ? -15.696 2.294 7.140 1.00 94.12 72 THR A O 1
ATOM 592 N N . PHE A 1 73 ? -15.546 1.060 9.007 1.00 92.12 73 PHE A N 1
ATOM 593 C CA . PHE A 1 73 ? -14.176 0.626 8.772 1.00 92.12 73 PHE A CA 1
ATOM 594 C C . PHE A 1 73 ? -14.073 -0.276 7.531 1.00 92.12 73 PHE A C 1
ATOM 596 O O . PHE A 1 73 ? -13.251 -0.002 6.663 1.00 92.12 73 PHE A O 1
ATOM 603 N N . ASP A 1 74 ? -14.935 -1.284 7.406 1.00 89.88 74 ASP A N 1
ATOM 604 C CA . ASP A 1 74 ? -14.983 -2.242 6.293 1.00 89.88 74 ASP A CA 1
ATOM 605 C C . ASP A 1 74 ? -15.215 -1.547 4.938 1.00 89.88 74 ASP A C 1
ATOM 607 O O . ASP A 1 74 ? -14.494 -1.778 3.963 1.00 89.88 74 ASP A O 1
ATOM 611 N N . GLN A 1 75 ? -16.150 -0.593 4.893 1.00 91.62 75 GLN A N 1
ATOM 612 C CA . GLN A 1 75 ? -16.387 0.239 3.710 1.00 91.62 75 GLN A CA 1
ATOM 613 C C . GLN A 1 75 ? -15.164 1.081 3.344 1.00 91.62 75 GLN A C 1
ATOM 61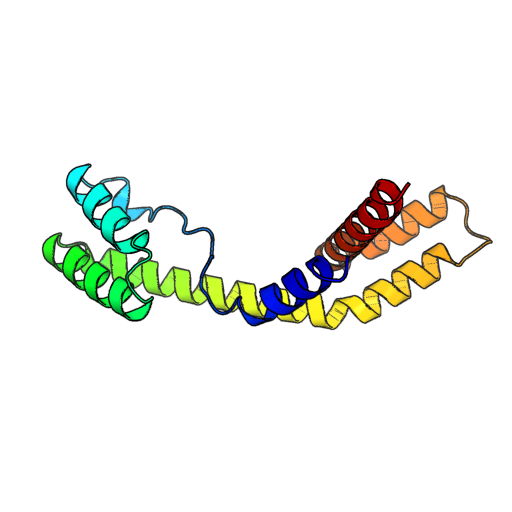5 O O . GLN A 1 75 ? -14.808 1.176 2.169 1.00 91.62 75 GLN A O 1
ATOM 620 N N . LYS A 1 76 ? -14.500 1.681 4.337 1.00 91.50 76 LYS A N 1
ATOM 621 C CA . LYS A 1 76 ? -13.290 2.471 4.105 1.00 91.50 76 LYS A CA 1
ATOM 622 C C . LYS A 1 76 ? -12.148 1.609 3.566 1.00 91.50 76 LYS A C 1
ATOM 624 O O . LYS A 1 76 ? -11.490 2.037 2.624 1.00 91.50 76 LYS A O 1
ATOM 629 N N . GLN A 1 77 ? -11.938 0.415 4.123 1.00 87.69 77 GLN A N 1
ATOM 630 C CA . GLN A 1 77 ? -10.933 -0.529 3.626 1.00 87.69 77 GLN A CA 1
ATOM 631 C C . GLN A 1 77 ? -11.219 -0.907 2.170 1.00 87.69 77 GLN A C 1
ATOM 633 O O . GLN A 1 77 ? -10.328 -0.826 1.333 1.00 87.69 77 GLN A O 1
ATOM 638 N N . SER A 1 78 ? -12.475 -1.220 1.847 1.00 87.31 78 SER A N 1
ATOM 639 C CA . SER A 1 78 ? -12.886 -1.565 0.480 1.00 87.31 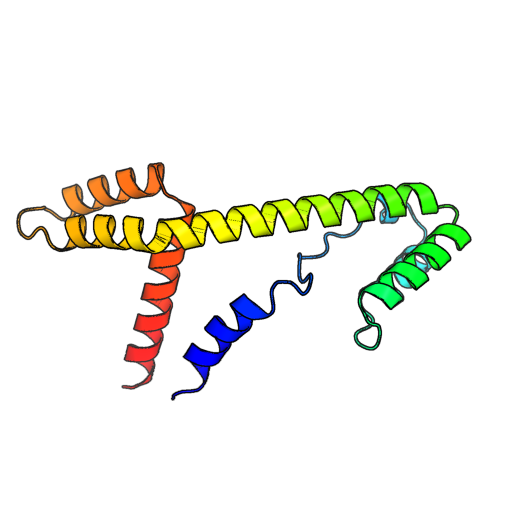78 SER A CA 1
ATOM 640 C C . SER A 1 78 ? -12.639 -0.420 -0.512 1.00 87.31 78 SER A C 1
ATOM 642 O O . SER A 1 78 ? -12.172 -0.640 -1.627 1.00 87.31 78 SER A O 1
ATOM 644 N N . GLN A 1 79 ? -12.917 0.824 -0.111 1.00 89.81 79 GLN A N 1
ATOM 645 C CA . GLN A 1 79 ? -12.639 2.002 -0.940 1.00 89.81 79 GLN A CA 1
ATOM 646 C C . GLN A 1 79 ? -11.140 2.253 -1.120 1.00 89.81 79 GLN A C 1
ATOM 648 O O . GLN A 1 79 ? -10.715 2.634 -2.209 1.00 89.81 79 GLN A O 1
ATOM 653 N N . GLN A 1 80 ? -10.346 2.061 -0.067 1.00 88.81 80 GLN A N 1
ATOM 654 C CA . GLN A 1 80 ? -8.894 2.198 -0.138 1.00 88.81 80 GLN A CA 1
ATOM 655 C C . GLN A 1 80 ? -8.282 1.151 -1.064 1.00 88.81 80 GLN A C 1
ATOM 657 O O . GLN A 1 80 ? -7.471 1.516 -1.909 1.00 88.81 80 GLN A O 1
ATOM 662 N N . GLU A 1 81 ? -8.727 -0.101 -0.968 1.00 87.31 81 GLU A N 1
ATOM 663 C CA . GLU A 1 81 ? -8.281 -1.178 -1.852 1.00 87.31 81 GLU A CA 1
ATOM 664 C C . GLU A 1 81 ? -8.575 -0.853 -3.318 1.00 87.31 81 GLU A C 1
ATOM 666 O O . GLU A 1 81 ? -7.685 -0.887 -4.164 1.00 87.31 81 GLU A O 1
ATOM 671 N N . LEU A 1 82 ? -9.799 -0.408 -3.618 1.00 89.88 82 LEU A N 1
ATOM 672 C CA . LEU A 1 82 ? -10.164 0.005 -4.971 1.00 89.88 82 LEU A CA 1
ATOM 673 C C . LEU A 1 82 ? -9.267 1.141 -5.493 1.00 89.88 82 LEU A C 1
ATOM 675 O O . LEU A 1 82 ? -8.829 1.111 -6.643 1.00 89.88 82 LEU A O 1
ATOM 679 N N . GLN A 1 83 ? -8.977 2.142 -4.658 1.00 91.50 83 GLN A N 1
ATOM 680 C CA . GLN A 1 83 ? -8.085 3.246 -5.027 1.00 91.50 83 GLN A CA 1
ATOM 681 C C . GLN A 1 83 ? -6.644 2.773 -5.253 1.00 91.50 83 GLN A C 1
ATOM 683 O O . GLN A 1 83 ? -5.981 3.261 -6.171 1.00 91.50 83 GLN A O 1
ATOM 688 N N . MET A 1 84 ? -6.161 1.833 -4.439 1.00 90.44 84 MET A N 1
ATOM 689 C CA . MET A 1 84 ? -4.838 1.228 -4.587 1.00 90.44 84 MET A CA 1
ATOM 690 C C . MET A 1 84 ? -4.736 0.417 -5.878 1.00 90.44 84 MET A C 1
ATOM 692 O O . MET A 1 84 ? -3.751 0.572 -6.602 1.00 90.44 84 MET A O 1
ATOM 696 N N . ASN A 1 85 ? -5.767 -0.351 -6.228 1.00 92.19 85 ASN A N 1
ATOM 697 C CA . ASN A 1 85 ? -5.809 -1.121 -7.473 1.00 92.19 85 ASN A CA 1
ATOM 698 C C . ASN A 1 85 ? -5.810 -0.190 -8.691 1.00 92.19 85 ASN A C 1
ATOM 700 O O . ASN A 1 85 ? -4.943 -0.295 -9.553 1.00 92.19 85 ASN A O 1
ATOM 704 N N . GLN A 1 86 ? -6.659 0.840 -8.695 1.00 94.12 86 GLN A N 1
ATOM 705 C CA . GLN A 1 86 ? -6.678 1.848 -9.763 1.00 94.12 86 GLN A CA 1
ATOM 706 C C . GLN A 1 86 ? -5.356 2.624 -9.892 1.00 94.12 86 GLN A C 1
ATOM 708 O O . GLN A 1 86 ? -4.953 3.023 -10.990 1.00 94.12 86 GLN A O 1
ATOM 713 N N . ALA A 1 87 ? -4.681 2.910 -8.776 1.00 92.06 87 ALA A N 1
ATOM 714 C CA . ALA A 1 87 ? -3.362 3.532 -8.799 1.00 92.06 87 ALA A CA 1
ATOM 715 C C . ALA A 1 87 ? -2.310 2.581 -9.385 1.00 92.06 87 ALA A C 1
ATOM 717 O O . ALA A 1 87 ? -1.532 3.004 -10.240 1.00 92.06 87 ALA A O 1
ATOM 718 N N . THR A 1 88 ? -2.331 1.311 -8.983 1.00 93.81 88 THR A N 1
ATOM 719 C CA . THR A 1 88 ? -1.450 0.256 -9.496 1.00 93.81 88 THR A CA 1
ATOM 720 C C . THR A 1 88 ? -1.615 0.082 -11.003 1.00 93.81 88 THR A C 1
ATOM 722 O O . THR A 1 88 ? -0.630 0.195 -11.734 1.00 93.81 88 THR A O 1
ATOM 725 N N . ASP A 1 89 ? -2.847 -0.060 -11.494 1.00 94.69 89 ASP A N 1
ATOM 726 C CA . ASP A 1 89 ? -3.148 -0.192 -12.925 1.00 94.69 89 ASP A CA 1
ATOM 727 C C . ASP A 1 89 ? -2.611 0.992 -13.731 1.00 94.69 89 ASP A C 1
ATOM 729 O O . ASP A 1 89 ? -1.976 0.838 -14.779 1.00 94.69 89 ASP A O 1
ATOM 733 N N . ARG A 1 90 ? -2.804 2.208 -13.212 1.00 94.44 90 ARG A N 1
ATOM 734 C CA . ARG A 1 90 ? -2.303 3.431 -13.841 1.00 94.44 90 ARG A CA 1
ATOM 735 C C . ARG A 1 90 ? -0.779 3.456 -13.904 1.00 94.44 90 ARG A C 1
ATOM 737 O O . ARG A 1 90 ? -0.242 3.805 -14.954 1.00 94.44 90 ARG A O 1
ATOM 744 N N . ILE A 1 91 ? -0.084 3.090 -12.827 1.00 95.38 91 ILE A N 1
ATOM 745 C CA . ILE A 1 91 ? 1.384 3.004 -12.816 1.00 95.38 91 ILE A CA 1
ATOM 746 C C . ILE A 1 91 ? 1.839 2.004 -13.878 1.00 95.38 91 ILE A C 1
ATOM 748 O O . ILE A 1 91 ? 2.631 2.373 -14.747 1.00 95.38 91 ILE A O 1
ATOM 752 N N . ILE A 1 92 ? 1.289 0.785 -13.859 1.00 95.69 92 ILE A N 1
ATOM 753 C CA . ILE A 1 92 ? 1.644 -0.296 -14.786 1.00 95.69 92 ILE A CA 1
ATOM 754 C C . ILE A 1 92 ? 1.431 0.138 -16.239 1.00 95.69 92 ILE A C 1
ATOM 756 O O . ILE A 1 92 ? 2.336 -0.018 -17.058 1.00 95.69 92 ILE A O 1
ATOM 760 N N . SER A 1 93 ? 0.292 0.760 -16.553 1.00 97.44 93 SER A N 1
ATOM 761 C CA . SER A 1 93 ? -0.019 1.227 -17.913 1.00 97.44 93 SER A CA 1
ATOM 762 C C . SER A 1 93 ? 0.980 2.263 -18.452 1.00 97.44 93 SER A C 1
ATOM 764 O O . SER A 1 93 ? 1.188 2.361 -19.660 1.00 97.44 93 SER A O 1
ATOM 766 N N . GLN A 1 94 ? 1.637 3.019 -17.565 1.00 97.38 94 GLN A N 1
ATOM 767 C CA . GLN A 1 94 ? 2.598 4.062 -17.925 1.00 97.38 94 GLN A CA 1
ATOM 768 C C . GLN A 1 94 ? 4.051 3.568 -17.947 1.00 97.38 94 GLN A C 1
ATOM 770 O O . GLN A 1 94 ? 4.891 4.208 -18.588 1.00 97.38 94 GLN A O 1
ATOM 775 N N . LEU A 1 95 ? 4.364 2.432 -17.307 1.00 97.62 95 LEU A N 1
ATOM 776 C CA . LEU A 1 95 ? 5.728 1.890 -17.227 1.00 97.62 95 LEU A CA 1
ATOM 777 C C . LEU A 1 95 ? 6.422 1.761 -18.594 1.00 97.62 95 LEU A C 1
ATOM 779 O O . LEU A 1 95 ? 7.575 2.188 -18.683 1.00 97.62 95 LEU A O 1
ATOM 783 N N . PRO A 1 96 ? 5.790 1.245 -19.671 1.00 97.88 96 PRO A N 1
ATOM 784 C CA . PRO A 1 96 ? 6.463 1.121 -20.965 1.00 97.88 96 PRO A CA 1
ATOM 785 C C . PRO A 1 96 ? 6.907 2.472 -21.540 1.00 97.88 96 PRO A C 1
ATOM 787 O O . PRO A 1 96 ? 8.031 2.602 -22.027 1.00 97.88 96 PRO A O 1
ATOM 790 N N . SER A 1 97 ? 6.055 3.497 -21.432 1.00 98.19 97 SER A N 1
ATOM 791 C CA . SER A 1 97 ? 6.372 4.848 -21.906 1.00 98.19 97 SER A CA 1
ATOM 792 C C . SER A 1 97 ? 7.506 5.472 -21.092 1.00 98.19 97 SER A C 1
ATOM 794 O O . SER A 1 97 ? 8.460 6.002 -21.663 1.00 98.19 97 SER A O 1
ATOM 796 N N . VAL A 1 98 ? 7.447 5.363 -19.762 1.00 97.94 98 VAL A N 1
ATOM 797 C CA . VAL A 1 98 ? 8.488 5.907 -18.877 1.00 97.94 98 VAL A CA 1
ATOM 798 C C . VAL A 1 98 ? 9.816 5.177 -19.083 1.00 97.94 98 VAL A C 1
ATOM 800 O O . VAL A 1 98 ? 10.855 5.826 -19.158 1.00 97.94 98 VAL A O 1
ATOM 803 N N . LYS A 1 99 ? 9.798 3.852 -19.281 1.00 97.81 99 LYS A N 1
ATOM 804 C CA . LYS A 1 99 ? 10.987 3.064 -19.640 1.00 97.81 99 LYS A CA 1
ATOM 805 C C . LYS A 1 99 ? 11.615 3.565 -20.938 1.00 97.81 99 LYS A C 1
ATOM 807 O O . LYS A 1 99 ? 12.834 3.691 -21.004 1.00 97.81 99 LYS A O 1
ATOM 812 N N . SER A 1 100 ? 10.805 3.859 -21.956 1.00 98.06 100 SER A N 1
ATOM 813 C CA . SER A 1 100 ? 11.301 4.397 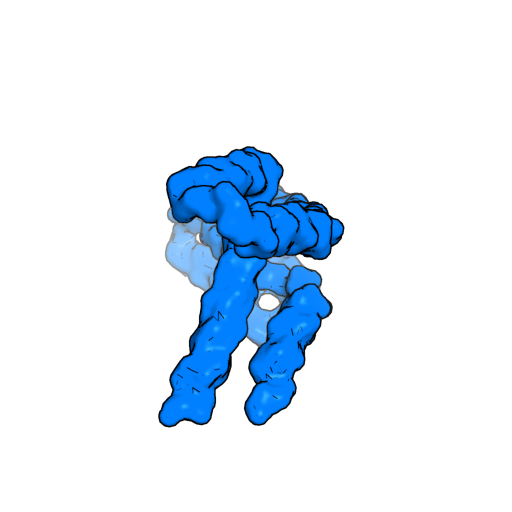-23.226 1.00 98.06 100 SER A CA 1
ATOM 814 C C . SER A 1 100 ? 11.944 5.774 -23.053 1.00 98.06 100 SER A C 1
ATOM 816 O O . SER A 1 100 ? 13.004 6.016 -23.621 1.00 98.06 100 SER A O 1
ATOM 818 N N . GLN A 1 101 ? 11.339 6.662 -22.258 1.00 97.56 101 GLN A N 1
ATOM 819 C CA . GLN A 1 101 ? 11.901 7.987 -21.963 1.00 97.56 101 GLN A CA 1
ATOM 820 C C . GLN A 1 101 ? 13.210 7.882 -21.176 1.00 97.56 101 GLN A C 1
ATOM 822 O O . GLN A 1 101 ? 14.185 8.541 -21.519 1.00 97.56 101 GLN A O 1
ATOM 827 N N . LEU A 1 102 ? 13.255 7.014 -20.161 1.00 96.38 102 LEU A N 1
ATOM 828 C CA . LEU A 1 102 ? 14.467 6.754 -19.392 1.00 96.38 102 LEU A CA 1
ATOM 829 C C . LEU A 1 102 ? 15.584 6.214 -20.291 1.00 96.38 102 LEU A C 1
ATOM 831 O O . LEU A 1 102 ? 16.695 6.729 -20.255 1.00 96.38 102 LEU A O 1
ATOM 835 N N . LYS A 1 103 ? 15.286 5.220 -21.136 1.00 95.81 103 LYS A N 1
ATOM 836 C CA . LYS A 1 103 ? 16.248 4.684 -22.105 1.00 95.81 103 LYS A CA 1
ATOM 837 C C . LYS A 1 103 ? 16.756 5.772 -23.052 1.00 95.81 103 LYS A C 1
ATOM 839 O O . LYS A 1 103 ? 17.957 5.881 -23.239 1.00 95.81 103 LYS A O 1
A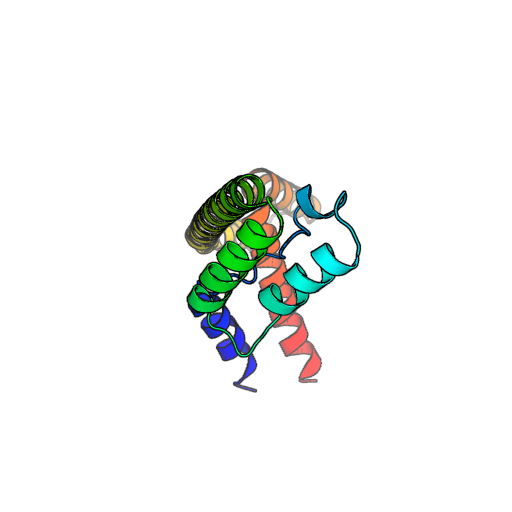TOM 844 N N . ALA A 1 104 ? 15.870 6.613 -23.581 1.00 96.50 104 ALA A N 1
ATOM 845 C CA . ALA A 1 104 ? 16.257 7.704 -24.471 1.00 96.50 104 ALA A CA 1
ATOM 846 C C . ALA A 1 104 ? 17.156 8.758 -23.800 1.00 96.50 104 ALA A C 1
ATOM 848 O O . ALA A 1 104 ? 17.906 9.424 -24.501 1.00 96.50 104 ALA A O 1
ATOM 849 N N . ILE A 1 105 ? 17.087 8.929 -22.475 1.00 95.25 105 ILE A N 1
ATOM 850 C CA . ILE A 1 105 ? 18.028 9.775 -21.721 1.00 95.25 105 ILE A CA 1
ATOM 851 C C . ILE A 1 105 ? 19.378 9.066 -21.567 1.00 95.25 105 ILE A C 1
ATOM 853 O O . ILE A 1 105 ? 20.419 9.690 -21.735 1.00 95.25 105 ILE A O 1
ATOM 857 N N . LEU A 1 106 ? 19.362 7.773 -21.232 1.00 92.19 106 LEU A N 1
ATOM 858 C CA . LEU A 1 106 ? 20.570 6.999 -20.930 1.00 92.19 106 LEU A CA 1
ATOM 859 C C . LEU A 1 106 ? 21.380 6.606 -22.172 1.00 92.19 106 LEU A C 1
ATOM 861 O O . LEU A 1 106 ? 22.587 6.439 -22.062 1.00 92.19 106 LEU A O 1
ATOM 865 N N . ASP A 1 107 ? 20.735 6.472 -23.331 1.00 94.12 107 ASP A N 1
ATOM 866 C CA . ASP A 1 107 ? 21.391 6.166 -24.608 1.00 94.12 107 ASP A CA 1
ATOM 867 C C . ASP A 1 107 ? 21.994 7.421 -25.286 1.00 94.12 107 ASP A C 1
ATOM 869 O O . ASP A 1 107 ? 22.552 7.323 -26.377 1.00 94.12 107 ASP A O 1
ATOM 873 N N . GLN A 1 108 ? 21.847 8.620 -24.704 1.00 89.31 108 GLN A N 1
ATOM 874 C CA . GLN A 1 108 ? 22.443 9.841 -25.259 1.00 89.31 108 GLN A CA 1
ATOM 875 C C . GLN A 1 108 ? 23.924 9.952 -24.881 1.00 89.31 108 GLN A C 1
ATOM 877 O O . GLN A 1 108 ? 24.271 10.507 -23.838 1.00 89.31 108 GLN A O 1
ATOM 882 N N . ASP A 1 109 ? 24.798 9.502 -25.783 1.00 86.50 109 ASP A N 1
ATOM 883 C CA . ASP A 1 109 ? 26.261 9.522 -25.604 1.00 86.50 109 ASP A CA 1
ATOM 884 C C . ASP A 1 109 ? 26.861 10.934 -25.448 1.00 86.50 109 ASP A C 1
ATOM 886 O O . ASP A 1 109 ? 27.996 11.096 -25.004 1.00 86.50 109 ASP A O 1
ATOM 890 N N . ASN A 1 110 ? 26.117 11.978 -25.820 1.00 92.50 110 ASN A N 1
ATOM 891 C CA . ASN A 1 110 ? 26.551 13.371 -25.738 1.00 92.50 110 ASN A CA 1
ATOM 892 C C . ASN A 1 110 ? 26.183 14.071 -24.417 1.00 92.50 110 ASN A C 1
ATOM 894 O O . ASN A 1 110 ? 26.537 15.241 -24.247 1.00 92.50 110 ASN A O 1
ATOM 898 N N . LEU A 1 111 ? 25.467 13.411 -23.499 1.00 88.00 111 LEU A N 1
ATOM 899 C CA . LEU A 1 111 ? 25.155 13.977 -22.187 1.00 88.00 111 LEU A CA 1
ATOM 900 C C . LEU A 1 111 ? 26.255 13.672 -21.168 1.00 88.00 111 LEU A C 1
ATOM 902 O O . LEU A 1 111 ? 26.719 12.547 -21.007 1.00 88.00 111 LEU A O 1
ATOM 906 N N . THR A 1 112 ? 26.621 14.687 -20.395 1.00 92.62 112 THR A N 1
ATOM 907 C CA . THR A 1 112 ? 27.433 14.517 -19.186 1.00 92.62 112 THR A CA 1
ATOM 908 C C . THR A 1 112 ? 26.622 13.841 -18.077 1.00 92.62 112 THR A C 1
ATOM 910 O O . THR A 1 112 ? 25.394 13.949 -18.030 1.00 92.62 112 THR A O 1
ATOM 913 N N . GLY A 1 113 ? 27.299 13.219 -17.105 1.00 91.81 113 GLY A N 1
ATOM 914 C CA . GLY A 1 113 ? 26.630 12.612 -15.943 1.00 91.81 113 GLY A CA 1
ATOM 915 C C . GLY A 1 113 ? 25.711 13.581 -15.180 1.00 91.81 113 GLY A C 1
ATOM 916 O O . GLY A 1 113 ? 24.629 13.189 -14.748 1.00 91.81 113 GLY A O 1
ATOM 917 N N . ALA A 1 114 ? 26.080 14.866 -15.095 1.00 95.12 114 ALA A N 1
ATOM 918 C CA . ALA A 1 114 ? 25.238 15.902 -14.491 1.00 95.12 114 ALA A CA 1
ATOM 919 C C . ALA A 1 114 ? 23.953 16.164 -15.299 1.00 95.12 114 ALA A C 1
ATOM 921 O O . ALA A 1 114 ? 22.875 16.307 -14.722 1.00 95.12 114 ALA A O 1
ATOM 922 N N . GLN A 1 115 ? 24.038 16.178 -16.634 1.00 95.44 115 GLN A N 1
ATOM 923 C CA . GLN A 1 115 ? 22.867 16.343 -17.501 1.00 95.44 115 GLN A CA 1
ATOM 924 C C . GLN A 1 115 ? 21.946 15.121 -17.454 1.00 95.44 115 GLN A C 1
ATOM 926 O O . GLN A 1 115 ? 20.729 15.291 -17.400 1.00 95.44 115 GLN A O 1
ATOM 931 N N . ILE A 1 116 ? 22.502 13.904 -17.409 1.00 94.62 116 ILE A N 1
ATOM 932 C CA . ILE A 1 116 ? 21.722 12.675 -17.204 1.00 94.62 116 ILE A CA 1
ATOM 933 C C . ILE A 1 116 ? 20.973 12.754 -15.873 1.00 94.62 116 ILE A C 1
ATOM 935 O O . ILE A 1 116 ? 19.761 12.551 -15.840 1.00 94.62 116 ILE A O 1
ATOM 939 N N . GLN A 1 117 ? 21.658 13.106 -14.782 1.00 94.56 117 GLN A N 1
ATOM 940 C CA . GLN A 1 117 ? 21.032 13.233 -13.467 1.00 94.56 117 GLN A CA 1
ATOM 941 C C . GLN A 1 117 ? 19.904 14.272 -13.470 1.00 94.56 117 GLN A C 1
ATOM 943 O O . GLN A 1 117 ? 18.833 14.017 -12.919 1.00 94.56 117 GLN A O 1
ATOM 948 N N . GLN A 1 118 ? 20.106 15.417 -14.124 1.00 96.81 118 GLN A N 1
ATOM 949 C CA . GLN A 1 118 ? 19.074 16.440 -14.266 1.00 96.81 118 GLN A CA 1
ATOM 950 C C . GLN A 1 118 ? 17.872 15.934 -15.079 1.00 96.81 118 GLN A C 1
ATOM 952 O O . GLN A 1 118 ? 16.731 16.115 -14.653 1.00 96.81 118 GLN A O 1
ATOM 957 N N . ALA A 1 119 ? 18.100 15.286 -16.223 1.00 96.19 119 ALA A N 1
ATOM 958 C CA . ALA A 1 119 ? 17.038 14.766 -17.084 1.00 96.19 119 ALA A CA 1
ATOM 959 C C . ALA A 1 119 ? 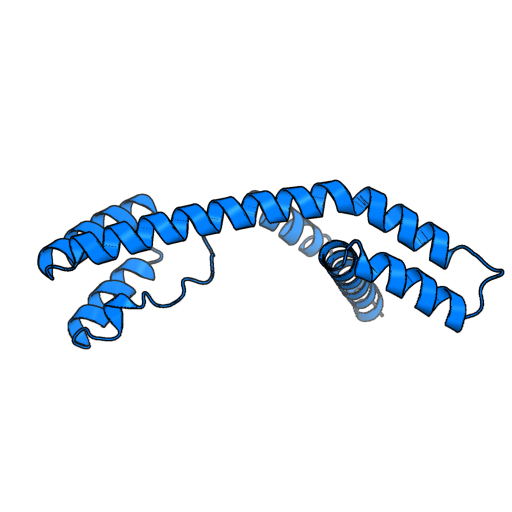16.240 13.644 -16.399 1.00 96.19 119 ALA A C 1
ATOM 961 O O . ALA A 1 119 ? 15.007 13.649 -16.419 1.00 96.19 119 ALA A O 1
ATOM 962 N N . VAL A 1 120 ? 16.925 12.723 -15.717 1.00 95.75 120 VAL A N 1
ATOM 963 C CA . VAL A 1 120 ? 16.284 11.689 -14.895 1.00 95.75 120 VAL A CA 1
ATOM 964 C C . VAL A 1 120 ? 15.526 12.322 -13.727 1.00 95.75 120 VAL A C 1
ATOM 966 O O . VAL A 1 120 ? 14.407 11.905 -13.445 1.00 95.75 120 VAL A O 1
ATOM 969 N N . GLY A 1 121 ? 16.063 13.367 -13.091 1.00 96.38 121 GLY A N 1
ATOM 970 C CA . GLY A 1 121 ? 15.376 14.120 -12.038 1.00 96.38 121 GLY A CA 1
ATOM 971 C C . GLY A 1 121 ? 14.084 14.790 -12.520 1.00 96.38 121 GLY A C 1
ATOM 972 O O . GLY A 1 121 ? 13.065 14.743 -11.832 1.00 96.38 121 GLY A O 1
ATOM 973 N N . GLN A 1 122 ? 14.077 15.345 -13.734 1.00 97.25 122 GLN A N 1
ATOM 974 C CA . GLN A 1 122 ? 12.863 15.881 -14.359 1.00 97.25 122 GLN A CA 1
ATOM 975 C C . GLN A 1 122 ? 11.841 14.779 -14.666 1.00 97.25 122 GLN A C 1
ATOM 977 O O . GLN A 1 122 ? 10.645 14.962 -14.423 1.00 97.25 122 GLN A O 1
ATOM 982 N N . LEU A 1 123 ? 12.299 13.623 -15.157 1.00 96.75 123 LEU A N 1
ATOM 983 C CA . LEU A 1 123 ? 11.439 12.460 -15.374 1.00 96.75 123 LEU A CA 1
ATOM 984 C C . LEU A 1 123 ? 10.841 11.962 -14.046 1.00 96.75 123 LEU A C 1
ATOM 986 O O . LEU A 1 123 ? 9.644 11.688 -13.988 1.00 96.75 123 LEU A O 1
ATOM 990 N N . ALA A 1 124 ? 11.636 11.933 -12.972 1.00 96.25 124 ALA A N 1
ATOM 991 C CA . ALA A 1 124 ? 11.212 11.569 -11.621 1.00 96.25 124 ALA A CA 1
ATOM 992 C C . ALA A 1 124 ? 10.161 12.534 -11.056 1.00 96.25 124 ALA A C 1
ATOM 994 O O . ALA A 1 124 ? 9.213 12.097 -10.415 1.00 96.25 124 ALA A O 1
ATOM 995 N N . GLY A 1 125 ? 10.288 13.837 -11.327 1.00 97.19 125 GLY A N 1
ATOM 996 C CA . GLY A 1 125 ? 9.294 14.831 -10.915 1.00 97.19 125 GLY A CA 1
ATOM 997 C C . GLY A 1 125 ? 7.919 14.615 -11.557 1.00 97.19 125 GLY A C 1
ATOM 998 O O . GLY A 1 125 ? 6.900 14.943 -10.954 1.00 97.19 125 GLY A O 1
ATOM 999 N N . ARG A 1 126 ? 7.875 14.035 -12.764 1.00 97.06 126 ARG A N 1
ATOM 1000 C CA . ARG A 1 126 ? 6.630 13.746 -13.499 1.00 97.06 126 ARG A CA 1
ATOM 1001 C C . ARG A 1 126 ? 6.080 12.348 -13.222 1.00 97.06 126 ARG A C 1
ATOM 1003 O O . ARG A 1 126 ? 4.866 12.178 -13.170 1.00 97.06 126 ARG A O 1
ATOM 1010 N N . TYR A 1 127 ? 6.964 11.366 -13.069 1.00 97.00 127 TYR A N 1
ATOM 1011 C CA . TYR A 1 127 ? 6.627 9.948 -12.944 1.00 97.00 127 TYR A CA 1
ATOM 1012 C C . TYR A 1 127 ? 7.380 9.290 -11.775 1.00 97.00 127 TYR A C 1
ATOM 1014 O O . TYR A 1 127 ? 8.163 8.357 -11.988 1.00 97.00 127 TYR A O 1
ATOM 1022 N N . PRO A 1 128 ? 7.185 9.767 -10.530 1.00 96.75 128 PRO A N 1
ATOM 1023 C CA . PRO A 1 128 ? 7.995 9.332 -9.393 1.00 96.75 128 PRO A CA 1
ATOM 1024 C C . PRO A 1 128 ? 7.834 7.837 -9.102 1.00 96.75 128 PRO A C 1
ATOM 1026 O O . PRO A 1 128 ? 8.820 7.135 -8.892 1.00 96.75 128 PRO A O 1
ATOM 1029 N N . GLN A 1 129 ? 6.598 7.333 -9.139 1.00 95.88 129 GLN A N 1
ATOM 1030 C CA . GLN A 1 129 ? 6.295 5.931 -8.843 1.00 95.88 129 GLN A CA 1
ATOM 1031 C C . GLN A 1 129 ? 6.809 5.000 -9.944 1.00 95.88 129 GLN A C 1
ATOM 1033 O O . GLN A 1 129 ? 7.437 3.992 -9.652 1.00 95.88 129 GLN A O 1
ATOM 1038 N N . GLN A 1 130 ? 6.613 5.366 -11.210 1.00 96.19 130 GLN A N 1
ATOM 1039 C CA . GLN A 1 130 ? 7.046 4.580 -12.363 1.00 96.19 130 GLN A CA 1
ATOM 1040 C C . GLN A 1 130 ? 8.568 4.476 -12.399 1.00 96.19 130 GLN A C 1
ATOM 1042 O O . GLN A 1 130 ? 9.101 3.392 -12.623 1.00 96.19 130 GLN A O 1
ATOM 1047 N N . LEU A 1 131 ? 9.275 5.586 -12.156 1.00 94.50 131 LEU A N 1
ATOM 1048 C CA . LEU A 1 131 ? 10.731 5.566 -12.114 1.00 94.50 131 LEU A CA 1
ATOM 1049 C C . LEU A 1 131 ? 11.233 4.707 -10.949 1.00 94.50 131 LEU A C 1
ATOM 1051 O O . LEU A 1 131 ? 12.102 3.869 -11.167 1.00 94.50 131 LEU A O 1
ATOM 1055 N N . ALA A 1 132 ? 10.653 4.844 -9.752 1.00 94.44 132 ALA A N 1
ATOM 1056 C CA . ALA A 1 132 ? 10.999 3.999 -8.609 1.00 94.44 132 ALA A CA 1
ATOM 1057 C C . ALA A 1 132 ? 10.782 2.504 -8.907 1.00 94.44 132 ALA A C 1
ATOM 1059 O O . ALA A 1 132 ? 11.666 1.692 -8.645 1.00 94.44 132 ALA A O 1
ATOM 1060 N N . THR A 1 133 ? 9.657 2.136 -9.530 1.00 95.06 133 THR A N 1
ATOM 1061 C CA . THR A 1 133 ? 9.381 0.755 -9.952 1.00 95.06 133 THR A CA 1
ATOM 1062 C C . THR A 1 133 ? 10.394 0.254 -10.982 1.00 95.06 133 THR A C 1
ATOM 1064 O O . THR A 1 133 ? 10.887 -0.863 -10.859 1.00 95.06 133 THR A O 1
ATOM 1067 N N . LEU A 1 134 ? 10.748 1.062 -11.987 1.00 95.56 134 LEU A N 1
ATOM 1068 C CA . LEU A 1 134 ? 11.754 0.683 -12.987 1.00 95.56 134 LEU A CA 1
ATOM 1069 C C . LEU A 1 134 ? 13.142 0.492 -12.365 1.00 95.56 134 LEU A C 1
ATOM 1071 O O . LEU A 1 134 ? 13.853 -0.435 -12.753 1.00 95.56 134 LEU A O 1
ATOM 1075 N N . MET A 1 135 ? 13.514 1.333 -11.397 1.00 92.50 135 MET A N 1
ATOM 1076 C CA . MET A 1 135 ? 14.771 1.196 -10.656 1.00 92.50 135 MET A CA 1
ATOM 1077 C C . MET A 1 135 ? 14.775 -0.072 -9.802 1.00 92.50 135 MET A C 1
ATOM 1079 O O . MET A 1 135 ? 15.748 -0.818 -9.851 1.00 92.50 135 MET A O 1
ATOM 1083 N N . PHE A 1 136 ? 13.670 -0.373 -9.114 1.00 93.62 136 PHE A N 1
ATOM 1084 C CA . PHE A 1 136 ? 13.510 -1.620 -8.364 1.00 93.62 136 PHE A CA 1
ATOM 1085 C C . PHE A 1 136 ? 13.664 -2.854 -9.266 1.00 93.62 136 PHE A C 1
ATOM 1087 O O . PHE A 1 136 ? 14.448 -3.746 -8.959 1.00 93.62 136 PHE A O 1
ATOM 1094 N N . ILE A 1 137 ? 12.988 -2.880 -10.423 1.00 94.62 137 ILE A N 1
ATOM 1095 C CA . ILE A 1 137 ? 13.117 -3.969 -11.408 1.00 94.62 137 ILE A CA 1
ATOM 1096 C C . ILE A 1 137 ? 14.570 -4.106 -11.881 1.00 94.62 137 ILE A C 1
ATOM 1098 O O . ILE A 1 137 ? 15.077 -5.215 -12.026 1.00 94.62 137 ILE A O 1
ATOM 1102 N N . ARG A 1 138 ? 15.259 -2.988 -12.139 1.00 91.50 138 ARG A N 1
ATOM 1103 C CA . ARG A 1 138 ? 16.658 -3.005 -12.581 1.00 91.50 138 ARG A CA 1
ATOM 1104 C C . ARG A 1 138 ? 17.591 -3.555 -11.504 1.00 91.50 138 ARG A C 1
ATOM 1106 O O . ARG A 1 138 ? 18.470 -4.342 -11.846 1.00 91.50 138 ARG A O 1
ATOM 1113 N N . GLU A 1 139 ? 17.410 -3.144 -10.253 1.00 90.50 139 GLU A N 1
ATOM 1114 C CA . GLU A 1 139 ? 18.197 -3.618 -9.114 1.00 90.50 139 GLU A CA 1
ATOM 1115 C C . GLU A 1 139 ? 17.995 -5.121 -8.885 1.00 90.50 139 GLU A C 1
ATOM 1117 O O . GLU A 1 139 ? 18.972 -5.847 -8.717 1.00 90.50 139 GLU A O 1
ATOM 1122 N N . ASP A 1 140 ? 16.750 -5.598 -8.946 1.00 91.94 140 ASP A N 1
ATOM 1123 C CA . ASP A 1 140 ? 16.421 -7.020 -8.819 1.00 91.94 140 ASP A CA 1
ATOM 1124 C C . ASP A 1 140 ? 17.085 -7.857 -9.922 1.00 91.94 140 ASP A C 1
ATOM 1126 O O . ASP A 1 140 ? 17.778 -8.834 -9.644 1.00 91.94 140 ASP A O 1
ATOM 1130 N N . ILE A 1 141 ? 16.979 -7.410 -11.177 1.00 91.62 141 ILE A N 1
ATOM 1131 C CA . ILE A 1 141 ? 17.649 -8.057 -12.311 1.00 91.62 141 ILE A CA 1
ATOM 1132 C C . ILE A 1 141 ? 19.173 -8.052 -12.127 1.00 91.62 141 ILE A C 1
ATOM 1134 O O . ILE A 1 141 ? 19.827 -9.057 -12.393 1.00 91.62 141 ILE A O 1
ATOM 1138 N N . GLN A 1 142 ? 19.763 -6.941 -11.680 1.00 87.62 142 GLN A N 1
ATOM 1139 C CA . GLN A 1 142 ? 21.208 -6.855 -11.469 1.00 87.62 142 GLN A CA 1
ATOM 1140 C C . GLN A 1 142 ? 21.686 -7.840 -10.397 1.00 87.62 142 GLN A C 1
ATOM 1142 O O . GLN A 1 142 ? 22.698 -8.498 -10.620 1.00 87.62 142 GLN A O 1
ATOM 1147 N N . LYS A 1 143 ? 20.951 -7.978 -9.285 1.00 88.62 143 LYS A N 1
ATOM 1148 C CA . LYS A 1 143 ? 21.255 -8.963 -8.235 1.00 88.62 143 LYS A CA 1
ATOM 1149 C C . LYS A 1 143 ? 21.259 -10.386 -8.786 1.00 88.62 143 LYS A C 1
ATOM 1151 O O . LYS A 1 143 ? 22.214 -11.116 -8.538 1.00 88.62 143 LYS A O 1
ATOM 1156 N N . GLN A 1 144 ? 20.266 -10.734 -9.609 1.00 85.31 144 GLN A N 1
ATOM 1157 C CA . GLN A 1 144 ? 20.202 -12.043 -10.271 1.00 85.31 144 GLN A CA 1
ATOM 1158 C C . GLN A 1 144 ? 21.442 -12.311 -11.138 1.00 85.31 144 GLN A C 1
ATOM 1160 O O . GLN A 1 144 ? 21.983 -13.408 -11.106 1.00 85.31 144 GLN A O 1
ATOM 1165 N N . PHE A 1 145 ? 21.944 -11.308 -11.866 1.00 84.94 145 PHE A N 1
ATOM 1166 C CA . PHE A 1 145 ? 23.163 -11.464 -12.667 1.00 84.94 145 PHE A CA 1
ATOM 1167 C C . PHE A 1 145 ? 24.455 -11.518 -11.845 1.00 84.94 145 PHE A C 1
ATOM 1169 O O . PHE A 1 145 ? 25.446 -12.031 -12.351 1.00 84.94 145 PHE A O 1
ATOM 1176 N N . THR A 1 146 ? 24.486 -10.967 -10.628 1.00 80.44 146 THR A N 1
ATOM 1177 C CA . THR A 1 146 ? 25.683 -10.989 -9.769 1.00 80.44 146 THR A CA 1
ATOM 1178 C C . THR A 1 146 ? 25.771 -12.213 -8.864 1.00 80.44 146 THR A C 1
ATOM 1180 O O . THR A 1 146 ? 26.878 -12.585 -8.510 1.00 80.44 146 THR A O 1
ATOM 1183 N N . GLU A 1 147 ? 24.647 -12.829 -8.484 1.00 74.19 147 GLU A N 1
ATOM 1184 C CA . GLU A 1 147 ? 24.639 -14.067 -7.680 1.00 74.19 147 GLU A CA 1
ATOM 1185 C C . GLU A 1 147 ? 24.995 -15.322 -8.501 1.00 74.19 147 GLU A C 1
ATOM 1187 O O . GLU A 1 147 ? 25.341 -16.351 -7.927 1.00 74.19 147 GLU A O 1
ATOM 1192 N N . ASP A 1 148 ? 24.933 -15.236 -9.835 1.00 61.84 148 ASP A N 1
ATOM 1193 C CA . ASP A 1 148 ? 25.295 -16.320 -10.759 1.00 61.84 148 ASP A CA 1
ATOM 1194 C C . ASP A 1 148 ? 26.824 -16.450 -11.017 1.00 61.84 148 ASP A C 1
ATOM 1196 O O . ASP A 1 148 ? 27.230 -17.361 -11.746 1.00 61.84 148 ASP A O 1
ATOM 1200 N N . TYR A 1 149 ? 27.673 -15.588 -10.430 1.00 50.19 149 TYR A N 1
ATOM 1201 C CA . TYR A 1 149 ? 29.151 -15.633 -10.513 1.00 50.19 149 TYR A CA 1
ATOM 1202 C C . TYR A 1 149 ? 29.805 -15.830 -9.142 1.00 50.19 149 TYR A C 1
ATOM 1204 O O . TYR A 1 149 ? 30.861 -16.504 -9.106 1.00 50.19 149 TYR A O 1
#

Secondary structure (DSSP, 8-state):
--SHHHHHHHHHHHTTS-----PPPGGGTTS-HHHHHHHHHHHT-TTS-HHHHHHHHHHHHHHTT-HHHHHHHHHHHHHHHHHHHHHHHHHHHHHHHHHHHHHHHHT-TT--HHHHHHHHHHHHHH-HHHHHHHHHHHHHHHHHHHHT-